Protein AF-A0A2N8PQ02-F1 (afdb_monomer_lite)

Sequence (93 aa):
MNAEVVRQTPVYAGLVKIWTERCATVPGVADPEWQRLVSYRALMEETEMALTALRPHRAPDVLPPRRTLPVPPARYATELTPVHGGLRPLAHP

Foldseek 3Di:
DDPVCCVVCVVLVVVQVVCVVVLHDRPPDDNVVVVLVPDPVNVVVVVVVVVVVVPPPPPPPDDDPPDPDPDDPDPDPPPPDPDDDDDDDDDDD

Radius of gyration: 34.58 Å; chains: 1; bounding box: 56×42×91 Å

pLDDT: mean 74.57, std 16.57, range [42.16, 98.25]

Secondary structure (DSSP, 8-state):
--HHHHHH-HHHHHHHHHHHHTTPPPTTSPPHHHHHHH-HHHHHHHHHHHHHHHS-S---SSPPP---PPPPP-S---------S--------

Organism: Streptomyces noursei (NCBI:txid1971)

Structure (mmCIF, N/CA/C/O backbone):
data_AF-A0A2N8PQ02-F1
#
_entry.id   AF-A0A2N8PQ02-F1
#
loop_
_atom_site.group_PDB
_atom_site.id
_atom_site.type_symbol
_atom_site.label_atom_id
_atom_site.label_alt_id
_atom_site.label_comp_id
_atom_site.label_asym_id
_atom_site.label_entity_id
_atom_site.label_seq_id
_atom_site.pdbx_PDB_ins_code
_atom_site.Cartn_x
_atom_site.Cartn_y
_atom_site.Cartn_z
_atom_site.occupancy
_atom_site.B_iso_or_equiv
_atom_site.auth_seq_id
_atom_site.auth_comp_id
_atom_site.auth_asym_id
_atom_site.auth_atom_id
_atom_site.pdbx_PDB_model_num
ATOM 1 N N . MET A 1 1 ? -5.310 -2.646 18.265 1.00 67.81 1 MET A N 1
ATOM 2 C CA . MET A 1 1 ? -6.690 -2.140 18.449 1.00 67.81 1 MET A CA 1
ATOM 3 C C . MET A 1 1 ? -6.928 -1.928 19.935 1.00 67.81 1 MET A C 1
ATOM 5 O O . MET A 1 1 ? -6.500 -2.770 20.712 1.00 67.81 1 MET A O 1
ATOM 9 N N . ASN A 1 2 ? -7.492 -0.789 20.338 1.00 78.75 2 ASN A N 1
ATOM 10 C CA . ASN A 1 2 ? -7.567 -0.392 21.748 1.00 78.75 2 ASN A CA 1
ATOM 11 C C . ASN A 1 2 ? -8.617 -1.235 22.504 1.00 78.75 2 ASN A C 1
ATOM 13 O O . ASN A 1 2 ? -9.742 -1.370 22.023 1.00 78.75 2 ASN A O 1
ATOM 17 N N . ALA A 1 3 ? -8.261 -1.815 23.656 1.00 77.00 3 ALA A N 1
ATOM 18 C CA . ALA A 1 3 ? -9.107 -2.777 24.377 1.00 77.00 3 ALA A CA 1
ATOM 19 C C . ALA A 1 3 ? -10.448 -2.173 24.831 1.00 77.00 3 ALA A C 1
ATOM 21 O O . ALA A 1 3 ? -11.478 -2.845 24.805 1.00 77.00 3 ALA A O 1
ATOM 22 N N . GLU A 1 4 ? -10.455 -0.881 25.163 1.00 77.88 4 GLU A N 1
ATOM 23 C CA . GLU A 1 4 ? -11.674 -0.176 25.563 1.00 77.88 4 GLU A CA 1
ATOM 24 C C . GLU A 1 4 ? -12.658 0.000 24.393 1.00 77.88 4 GLU A C 1
ATOM 26 O O . GLU A 1 4 ? -13.862 -0.172 24.564 1.00 77.88 4 GLU A O 1
ATOM 31 N N . VAL A 1 5 ? -12.158 0.227 23.173 1.00 74.56 5 VAL A N 1
ATOM 32 C CA . VAL A 1 5 ? -12.995 0.335 21.962 1.00 74.56 5 VAL A CA 1
ATOM 33 C C . VAL A 1 5 ? -13.673 -0.999 21.647 1.00 74.56 5 VAL A C 1
ATOM 35 O O . VAL A 1 5 ? -14.842 -1.029 21.262 1.00 74.56 5 VAL A O 1
ATOM 38 N N . VAL A 1 6 ? -12.968 -2.113 21.864 1.00 80.62 6 VAL A N 1
ATOM 39 C CA . VAL A 1 6 ? -13.520 -3.465 21.678 1.00 80.62 6 VAL A CA 1
ATOM 40 C C . VAL A 1 6 ? -14.643 -3.740 22.678 1.00 80.62 6 VAL A C 1
ATOM 42 O O . VAL A 1 6 ? -15.668 -4.302 22.301 1.00 80.62 6 VAL A O 1
ATOM 45 N N . ARG A 1 7 ? -14.480 -3.306 23.934 1.00 83.00 7 ARG A N 1
ATOM 46 C CA . ARG A 1 7 ? -15.494 -3.466 24.985 1.00 83.00 7 ARG A CA 1
ATOM 47 C C . ARG A 1 7 ? -16.745 -2.626 24.717 1.00 83.00 7 ARG A C 1
ATOM 49 O O . ARG A 1 7 ? -17.853 -3.102 24.935 1.00 83.00 7 ARG A O 1
ATOM 56 N N . GLN A 1 8 ? -16.569 -1.393 24.244 1.00 88.31 8 GLN A N 1
ATOM 57 C CA . GLN A 1 8 ? -17.669 -0.466 23.960 1.00 88.31 8 GLN A CA 1
ATOM 58 C C . GLN A 1 8 ? -18.403 -0.793 22.651 1.00 88.31 8 GLN A C 1
ATOM 60 O O . GLN A 1 8 ? -19.608 -0.580 22.552 1.00 88.31 8 GLN A O 1
ATOM 65 N N . THR A 1 9 ? -17.692 -1.312 21.644 1.00 86.06 9 THR A N 1
ATOM 66 C CA . THR A 1 9 ? -18.232 -1.545 20.293 1.00 86.06 9 THR A CA 1
ATOM 67 C C . THR A 1 9 ? -17.852 -2.930 19.737 1.00 86.06 9 THR A C 1
ATOM 69 O O . THR A 1 9 ? -17.179 -3.039 18.709 1.00 86.06 9 THR A O 1
ATOM 72 N N . PRO A 1 10 ? -18.294 -4.032 20.372 1.00 87.19 10 PRO A N 1
ATOM 73 C CA . PRO A 1 10 ? -17.842 -5.384 20.021 1.00 87.19 10 PRO A CA 1
ATOM 74 C C . PRO A 1 10 ? -18.213 -5.803 18.589 1.00 87.19 10 PRO A C 1
ATOM 76 O O . PRO A 1 10 ? -17.431 -6.476 17.919 1.00 87.19 10 PRO A O 1
ATOM 79 N N . VAL A 1 11 ? -19.371 -5.362 18.080 1.00 89.06 11 VAL A N 1
ATOM 80 C CA . VAL A 1 11 ? -19.801 -5.634 16.694 1.00 89.06 11 VAL A CA 1
ATOM 81 C C . VAL A 1 11 ? -18.889 -4.931 15.691 1.00 89.06 11 VAL A C 1
ATOM 83 O O . VAL A 1 11 ? -18.416 -5.556 14.744 1.00 89.06 11 VAL A O 1
ATOM 86 N N . TYR A 1 12 ? -18.594 -3.649 15.923 1.00 85.12 12 TYR A N 1
ATOM 87 C CA . TYR A 1 12 ? -17.669 -2.890 15.082 1.00 85.12 12 TYR A CA 1
ATOM 88 C C . TYR A 1 12 ? -16.278 -3.529 15.089 1.00 85.12 12 TYR A C 1
ATOM 90 O O . TYR A 1 12 ? -15.683 -3.720 14.033 1.00 85.12 12 TYR A O 1
ATOM 98 N N . ALA A 1 13 ? -15.799 -3.962 16.257 1.00 86.31 13 ALA A N 1
ATOM 99 C CA . ALA A 1 13 ? -14.525 -4.658 16.370 1.00 86.31 13 ALA A CA 1
ATOM 100 C C . ALA A 1 13 ? -14.472 -5.957 15.543 1.00 86.31 13 ALA A C 1
ATOM 102 O O . ALA A 1 13 ? -13.459 -6.238 14.898 1.00 86.31 13 ALA A O 1
ATOM 103 N N . GLY A 1 14 ? -15.567 -6.723 15.517 1.00 87.88 14 GLY A N 1
ATOM 104 C CA . GLY A 1 14 ? -15.701 -7.906 14.665 1.00 87.88 14 GLY A CA 1
ATOM 105 C C . GLY A 1 14 ? -15.669 -7.573 13.170 1.00 87.88 14 GLY A C 1
ATOM 106 O O . GLY A 1 14 ? -14.967 -8.238 12.410 1.00 87.88 14 GLY A O 1
ATOM 107 N N . LEU A 1 15 ? -16.365 -6.514 12.749 1.00 87.56 15 LEU A N 1
ATOM 108 C CA . LEU A 1 15 ? -16.366 -6.058 11.353 1.00 87.56 15 LEU A CA 1
ATOM 109 C C . LEU A 1 15 ? -14.986 -5.568 10.901 1.00 87.56 15 LEU A C 1
ATOM 111 O O . LEU A 1 15 ? -14.525 -5.967 9.835 1.00 87.56 15 LEU A O 1
ATOM 115 N N . VAL A 1 16 ? -14.289 -4.784 11.733 1.00 86.12 16 VAL A N 1
ATOM 116 C CA . VAL A 1 16 ? -12.909 -4.339 11.469 1.00 86.12 16 VAL A CA 1
ATOM 117 C C . VAL A 1 16 ? -11.986 -5.535 11.255 1.00 86.12 16 VAL A C 1
ATOM 119 O O . VAL A 1 16 ? -11.183 -5.525 10.323 1.00 86.12 16 VAL A O 1
ATOM 122 N N . LYS A 1 17 ? -12.117 -6.582 12.078 1.00 86.38 17 LYS A N 1
ATOM 123 C CA . LYS A 1 17 ? -11.338 -7.814 11.923 1.00 86.38 17 LYS A CA 1
ATOM 124 C C . LYS A 1 17 ? -11.607 -8.476 10.567 1.00 86.38 17 LYS A C 1
ATOM 126 O O . LYS A 1 17 ? -10.659 -8.730 9.834 1.00 86.38 17 LYS A O 1
ATOM 131 N N . ILE A 1 18 ? -12.875 -8.676 10.205 1.00 89.12 18 ILE A N 1
ATOM 132 C CA . ILE A 1 18 ? -13.264 -9.313 8.934 1.00 89.12 18 ILE A CA 1
ATOM 133 C C . ILE A 1 18 ? -12.791 -8.495 7.723 1.00 89.12 18 ILE A C 1
ATOM 135 O O . ILE A 1 18 ? -12.325 -9.064 6.738 1.00 89.12 18 ILE A O 1
ATOM 139 N N . TRP A 1 19 ? -12.901 -7.166 7.771 1.00 87.69 19 TRP A N 1
ATOM 140 C CA . TRP A 1 19 ? -12.412 -6.298 6.698 1.00 87.69 19 TRP A CA 1
ATOM 141 C C . 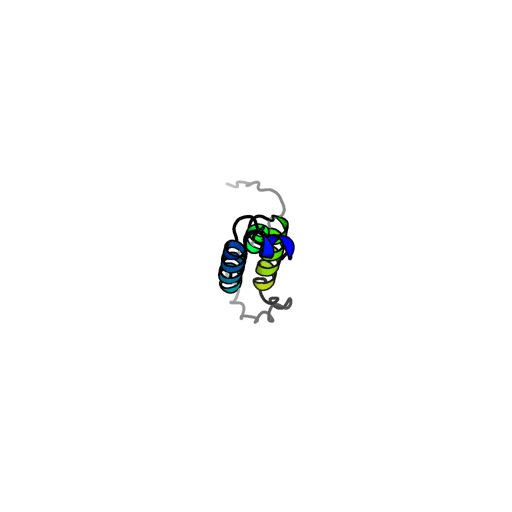TRP A 1 19 ? -10.893 -6.351 6.571 1.00 87.69 19 TRP A C 1
ATOM 143 O O . TRP A 1 19 ? -10.387 -6.524 5.465 1.00 87.69 19 TRP A O 1
ATOM 153 N N . THR A 1 20 ? -10.177 -6.304 7.696 1.00 82.88 20 THR A N 1
ATOM 154 C CA . THR A 1 20 ? -8.711 -6.386 7.716 1.00 82.88 20 THR A CA 1
ATOM 155 C C . THR A 1 20 ? -8.221 -7.728 7.167 1.00 82.88 20 THR A C 1
ATOM 157 O O . THR A 1 20 ? -7.319 -7.756 6.338 1.00 82.88 20 THR A O 1
ATOM 160 N N . GLU A 1 21 ? -8.847 -8.841 7.565 1.00 87.69 21 GLU A N 1
ATOM 161 C CA . GLU A 1 21 ? -8.535 -10.190 7.058 1.00 87.69 21 GLU A CA 1
ATOM 162 C C . GLU A 1 21 ? -8.733 -10.321 5.543 1.00 87.69 21 GLU A C 1
ATOM 164 O O . GLU A 1 21 ? -8.084 -11.139 4.897 1.00 87.69 21 GLU A O 1
ATOM 169 N N . ARG A 1 22 ? -9.622 -9.509 4.966 1.00 86.62 22 ARG A N 1
ATOM 170 C CA . ARG A 1 22 ? -9.903 -9.475 3.526 1.00 86.62 22 ARG A CA 1
ATOM 171 C C . ARG A 1 22 ? -9.106 -8.409 2.779 1.00 86.62 22 ARG A C 1
ATOM 173 O O . ARG A 1 22 ? -9.395 -8.173 1.609 1.00 86.62 22 ARG A O 1
ATOM 180 N N . CYS A 1 23 ? -8.157 -7.749 3.444 1.00 80.06 23 CYS A N 1
ATOM 181 C CA . CYS A 1 23 ? -7.435 -6.594 2.911 1.00 80.06 23 CYS A CA 1
ATOM 182 C C . CYS A 1 23 ? -8.378 -5.497 2.376 1.00 80.06 23 CYS A C 1
ATOM 184 O O . CYS A 1 23 ? -8.056 -4.808 1.412 1.00 80.06 23 CYS A O 1
ATOM 186 N N . ALA A 1 24 ? -9.564 -5.360 2.974 1.00 81.81 24 ALA A N 1
ATOM 187 C CA . ALA A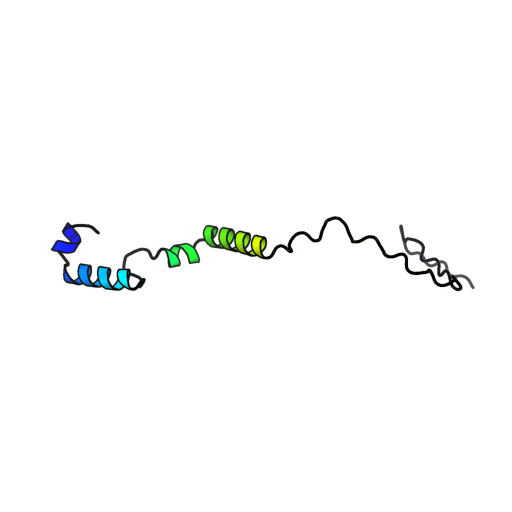 1 24 ? -10.522 -4.322 2.633 1.00 81.81 24 ALA A CA 1
ATOM 188 C C . ALA A 1 24 ? -10.246 -3.051 3.447 1.00 81.81 24 ALA A C 1
ATOM 190 O O . ALA A 1 24 ? -9.821 -3.115 4.604 1.00 81.81 24 ALA A O 1
ATOM 191 N N . THR A 1 25 ? -10.546 -1.893 2.860 1.00 79.56 25 THR A N 1
ATOM 192 C CA . THR A 1 25 ? -10.426 -0.595 3.526 1.00 79.56 25 THR A CA 1
ATOM 193 C C . THR A 1 25 ? -11.338 -0.536 4.754 1.00 79.56 25 THR A C 1
ATOM 195 O O . THR A 1 25 ? -12.553 -0.720 4.656 1.00 79.56 25 THR A O 1
ATOM 198 N N . VAL A 1 26 ? -10.757 -0.268 5.925 1.00 80.31 26 VAL A N 1
ATOM 199 C CA . VAL A 1 26 ? -11.501 -0.123 7.182 1.00 80.31 26 VAL A CA 1
ATOM 200 C C . VAL A 1 26 ? -11.924 1.344 7.354 1.00 80.31 26 VAL A C 1
ATOM 202 O O . VAL A 1 26 ? -11.055 2.217 7.400 1.00 80.31 26 VAL A O 1
ATOM 205 N N . PRO A 1 27 ? -13.226 1.652 7.492 1.00 76.44 27 PRO A N 1
ATOM 206 C CA . PRO A 1 27 ? -13.696 3.016 7.721 1.00 76.44 27 PRO A CA 1
ATOM 207 C C . PRO A 1 27 ? -13.016 3.680 8.928 1.00 76.44 27 PRO A C 1
ATOM 209 O O . PRO A 1 27 ? -12.900 3.085 9.997 1.00 76.44 27 PRO A O 1
ATOM 212 N N . GLY A 1 28 ? -12.564 4.926 8.763 1.00 77.12 28 GLY A N 1
ATOM 213 C CA . GLY A 1 28 ? -11.912 5.700 9.830 1.00 77.12 28 GLY A CA 1
ATOM 214 C C . GLY A 1 28 ? -10.466 5.297 10.144 1.00 77.12 28 GLY A C 1
ATOM 215 O O . GLY A 1 28 ? -9.829 5.946 10.972 1.00 77.12 28 GLY A O 1
ATOM 216 N N . VAL A 1 29 ? -9.926 4.272 9.481 1.00 79.50 29 VAL A N 1
ATOM 217 C CA . VAL A 1 29 ? -8.507 3.905 9.546 1.00 79.50 29 VAL A CA 1
ATOM 218 C C . VAL A 1 29 ? -7.832 4.367 8.259 1.00 79.50 29 VAL A C 1
ATOM 220 O O . VAL A 1 29 ? -8.382 4.215 7.171 1.00 79.50 29 VAL A O 1
ATOM 223 N N . ALA A 1 30 ? -6.641 4.956 8.375 1.00 79.56 30 ALA A N 1
ATOM 224 C CA . ALA A 1 30 ? -5.863 5.345 7.207 1.00 79.56 30 ALA A CA 1
ATOM 225 C C . ALA A 1 30 ? -5.448 4.094 6.419 1.00 79.56 30 ALA A C 1
ATOM 227 O O . ALA A 1 30 ? -4.769 3.218 6.954 1.00 79.56 30 ALA A O 1
ATOM 228 N N . ASP A 1 31 ? -5.863 4.026 5.158 1.00 83.88 31 ASP A N 1
ATOM 229 C CA . ASP A 1 31 ? -5.502 2.941 4.252 1.00 83.88 31 ASP A CA 1
ATOM 230 C C . ASP A 1 31 ? -4.057 3.139 3.757 1.00 83.88 31 ASP A C 1
ATOM 232 O O . ASP A 1 31 ? -3.778 4.153 3.111 1.00 83.88 31 ASP A O 1
ATOM 236 N N . PRO A 1 32 ? -3.122 2.223 4.063 1.00 83.94 32 PRO A N 1
ATOM 237 C CA . PRO A 1 32 ? -1.721 2.379 3.692 1.00 83.94 32 PRO A CA 1
ATOM 238 C C . PRO A 1 32 ? -1.496 2.355 2.175 1.00 83.94 32 PRO A C 1
ATOM 240 O O . PRO A 1 32 ? -0.614 3.069 1.700 1.00 83.94 32 PRO A O 1
ATOM 243 N N . GLU A 1 33 ? -2.297 1.607 1.407 1.00 86.38 33 GLU A N 1
ATOM 244 C CA . GLU A 1 33 ? -2.208 1.616 -0.059 1.00 86.38 33 GLU A CA 1
ATOM 245 C C . GLU A 1 33 ? -2.697 2.947 -0.613 1.00 86.38 33 GLU A C 1
ATOM 247 O O . GLU A 1 33 ? -2.039 3.549 -1.460 1.00 86.38 33 GLU A O 1
ATOM 252 N N . TRP A 1 34 ? -3.800 3.470 -0.076 1.00 86.62 34 TRP A N 1
ATOM 253 C CA . TRP A 1 34 ? -4.252 4.809 -0.445 1.00 86.62 34 TRP A CA 1
ATOM 254 C C . TRP A 1 34 ? -3.195 5.871 -0.120 1.00 86.62 34 TRP A C 1
ATOM 256 O O . TRP A 1 34 ? -2.890 6.706 -0.967 1.00 86.62 34 TRP A O 1
ATOM 266 N N . GLN A 1 35 ? -2.591 5.815 1.074 1.00 89.94 35 GLN A N 1
ATOM 267 C CA . GLN A 1 35 ? -1.514 6.728 1.475 1.00 89.94 35 GLN A CA 1
ATOM 268 C C . GLN A 1 35 ? -0.293 6.625 0.553 1.00 89.94 35 GLN A C 1
AT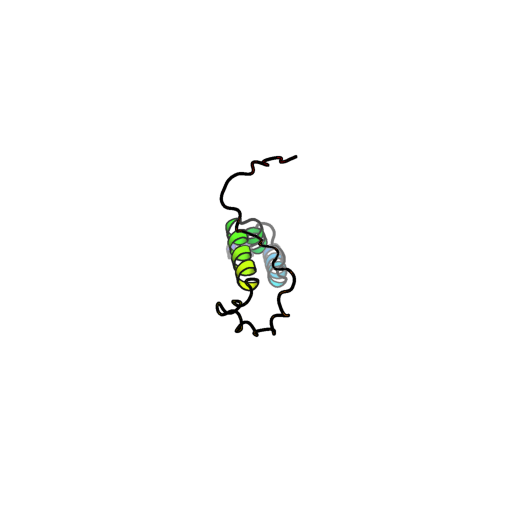OM 270 O O . GLN A 1 35 ? 0.296 7.652 0.215 1.00 89.94 35 GLN A O 1
ATOM 275 N N . ARG A 1 36 ? 0.073 5.414 0.111 1.00 92.94 36 ARG A N 1
ATOM 276 C CA . ARG A 1 36 ? 1.129 5.199 -0.887 1.00 92.94 36 ARG A CA 1
ATOM 277 C C . ARG A 1 36 ? 0.770 5.871 -2.212 1.00 92.94 36 ARG A C 1
ATOM 279 O O . ARG A 1 36 ? 1.556 6.666 -2.712 1.00 92.94 36 ARG A O 1
ATOM 286 N N . LEU A 1 37 ? -0.430 5.621 -2.737 1.00 91.00 37 LEU A N 1
ATOM 287 C CA . LEU A 1 37 ? -0.873 6.130 -4.040 1.00 91.00 37 LEU A CA 1
ATOM 288 C C . LEU A 1 37 ? -0.960 7.659 -4.105 1.00 91.00 37 LEU A C 1
ATOM 290 O O . LEU A 1 37 ? -0.652 8.245 -5.141 1.00 91.00 37 LEU A O 1
ATOM 294 N N . VAL A 1 38 ? -1.366 8.319 -3.018 1.00 93.31 38 VAL A N 1
ATOM 295 C CA . VAL A 1 38 ? -1.451 9.791 -2.977 1.00 93.31 38 VAL A CA 1
ATOM 296 C C . VAL A 1 38 ? -0.129 10.465 -2.592 1.00 93.31 38 VAL A C 1
ATOM 298 O O . VAL A 1 38 ? -0.023 11.691 -2.638 1.00 93.31 38 VAL A O 1
ATOM 301 N N . SER A 1 39 ? 0.890 9.694 -2.206 1.00 95.50 39 SER A N 1
ATOM 302 C CA . SER A 1 39 ? 2.194 10.220 -1.807 1.00 95.50 39 SER A CA 1
ATOM 303 C C . SER A 1 39 ? 3.078 10.487 -3.022 1.00 95.50 39 SER A C 1
ATOM 305 O O . SER A 1 39 ? 3.521 9.570 -3.712 1.00 95.50 39 SER A O 1
ATOM 307 N N . TYR A 1 40 ? 3.439 11.758 -3.223 1.00 96.25 40 TYR A N 1
ATOM 308 C CA . TYR A 1 40 ? 4.405 12.152 -4.255 1.00 96.25 40 TYR A CA 1
ATOM 309 C C . TYR A 1 40 ? 5.748 11.428 -4.103 1.00 96.25 40 TYR A C 1
ATOM 311 O O . TYR A 1 40 ? 6.367 11.026 -5.084 1.00 96.25 40 TYR A O 1
ATOM 319 N N . ARG A 1 41 ? 6.193 11.223 -2.860 1.00 97.50 41 ARG A N 1
ATOM 320 C CA . ARG A 1 41 ? 7.441 10.513 -2.583 1.00 97.50 41 ARG A CA 1
ATOM 321 C C . ARG A 1 41 ? 7.382 9.067 -3.085 1.00 97.50 41 ARG A C 1
ATOM 323 O O . ARG A 1 41 ? 8.312 8.641 -3.760 1.00 97.50 41 ARG A O 1
ATOM 330 N N . ALA A 1 42 ? 6.304 8.343 -2.778 1.00 96.00 42 ALA A N 1
ATOM 331 C CA . ALA A 1 42 ? 6.148 6.950 -3.199 1.00 96.00 42 ALA A CA 1
ATOM 332 C C . ALA A 1 42 ? 6.074 6.834 -4.729 1.00 96.00 42 ALA A C 1
ATOM 334 O O . ALA A 1 42 ? 6.733 5.981 -5.317 1.00 96.00 42 ALA A O 1
ATOM 335 N N . LEU A 1 43 ? 5.368 7.767 -5.380 1.00 96.88 43 LEU A N 1
ATOM 336 C CA . LEU A 1 43 ? 5.339 7.867 -6.839 1.00 96.88 43 LEU A CA 1
ATOM 337 C C . LEU A 1 43 ? 6.748 8.007 -7.437 1.00 96.88 43 LEU A C 1
ATOM 339 O O . LEU A 1 43 ? 7.082 7.319 -8.404 1.00 96.88 43 LEU A O 1
ATOM 343 N N . MET A 1 44 ? 7.575 8.893 -6.876 1.00 98.25 44 MET A N 1
ATOM 344 C CA . MET A 1 44 ? 8.940 9.109 -7.361 1.00 98.25 44 MET A CA 1
ATOM 345 C C . MET A 1 44 ? 9.822 7.871 -7.171 1.00 98.25 44 MET A C 1
ATOM 347 O O . MET A 1 44 ? 10.516 7.481 -8.110 1.00 98.25 44 MET A O 1
ATOM 351 N N . GLU A 1 45 ? 9.757 7.231 -6.001 1.00 97.19 45 GLU A N 1
ATOM 352 C CA . GLU A 1 45 ? 10.514 6.009 -5.692 1.00 97.19 45 GLU A CA 1
ATOM 353 C C . GLU A 1 45 ? 10.146 4.860 -6.651 1.00 97.19 45 GLU A C 1
ATOM 355 O O . GLU A 1 45 ? 11.024 4.223 -7.237 1.00 97.19 45 GLU A O 1
ATOM 360 N N . GLU A 1 46 ? 8.852 4.628 -6.884 1.00 95.94 46 GLU A N 1
ATOM 361 C CA . GLU A 1 46 ? 8.378 3.577 -7.795 1.00 95.94 46 GLU A CA 1
ATOM 362 C C . GLU A 1 46 ? 8.756 3.852 -9.250 1.00 95.94 46 GLU A C 1
ATOM 364 O O . GLU A 1 46 ? 9.151 2.937 -9.979 1.00 95.94 46 GLU A O 1
ATOM 369 N N . THR A 1 47 ? 8.692 5.118 -9.667 1.00 95.56 47 THR A N 1
ATOM 370 C CA . THR A 1 47 ? 9.091 5.531 -11.016 1.00 95.56 47 THR A CA 1
ATOM 371 C C . THR A 1 47 ? 10.581 5.290 -11.241 1.00 95.56 47 THR A C 1
ATOM 373 O O . THR A 1 47 ? 10.967 4.715 -12.259 1.00 95.56 47 THR A O 1
ATOM 376 N N . GLU A 1 48 ? 11.434 5.685 -10.296 1.00 95.81 48 GLU A N 1
ATOM 377 C CA . GLU A 1 48 ? 12.878 5.460 -10.391 1.00 95.81 48 GLU A CA 1
ATOM 378 C C . GLU A 1 48 ? 13.217 3.965 -10.441 1.00 95.81 48 GLU A C 1
ATOM 380 O O . GLU A 1 48 ? 14.050 3.531 -11.247 1.00 95.81 48 GLU A O 1
ATOM 385 N N . MET A 1 49 ? 12.533 3.161 -9.627 1.00 94.31 49 MET A N 1
ATOM 386 C CA . MET A 1 49 ? 12.710 1.714 -9.598 1.00 94.31 49 MET A CA 1
ATOM 387 C C . MET A 1 49 ? 12.310 1.071 -10.935 1.00 94.31 49 MET A C 1
ATOM 389 O O . MET A 1 49 ? 13.066 0.267 -11.488 1.00 94.31 49 MET A O 1
ATOM 393 N N . ALA A 1 50 ? 11.173 1.479 -11.507 1.00 92.94 50 ALA A N 1
ATOM 394 C CA . ALA A 1 50 ? 10.716 1.013 -12.814 1.00 92.94 50 ALA A CA 1
ATOM 395 C C . ALA A 1 50 ? 11.684 1.415 -13.937 1.00 92.94 50 ALA A C 1
ATOM 397 O O . ALA A 1 50 ? 12.071 0.581 -14.755 1.00 92.94 50 ALA A O 1
ATOM 398 N N . LEU A 1 51 ? 12.139 2.670 -13.953 1.00 90.19 51 LEU A N 1
ATOM 399 C CA . LEU A 1 51 ? 13.122 3.140 -14.929 1.00 90.19 51 LEU A CA 1
ATOM 400 C C . LEU A 1 51 ? 14.444 2.383 -14.811 1.00 90.19 51 LEU A C 1
ATOM 402 O O . LEU A 1 51 ? 15.048 2.055 -15.828 1.00 90.19 51 LEU A O 1
ATOM 406 N N . THR A 1 52 ? 14.882 2.070 -13.593 1.00 87.88 52 THR A N 1
ATOM 407 C CA . THR A 1 52 ? 16.095 1.280 -13.353 1.00 87.88 52 THR A CA 1
ATOM 408 C C . THR A 1 52 ? 15.961 -0.135 -13.905 1.00 87.88 52 T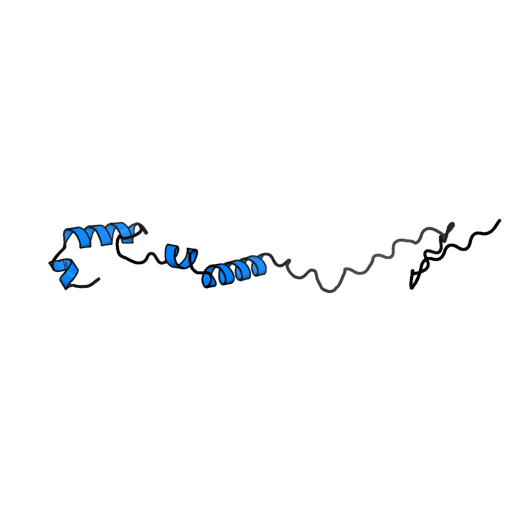HR A C 1
ATOM 410 O O . THR A 1 52 ? 16.893 -0.617 -14.544 1.00 87.88 52 THR A O 1
ATOM 413 N N . ALA A 1 53 ? 14.804 -0.776 -13.727 1.00 87.50 53 ALA A N 1
ATOM 414 C CA . ALA A 1 53 ? 14.529 -2.096 -14.294 1.00 87.50 53 ALA A CA 1
ATOM 415 C C . ALA A 1 53 ? 14.474 -2.080 -15.832 1.00 87.50 53 ALA A C 1
ATOM 417 O O . ALA A 1 53 ? 14.892 -3.036 -16.481 1.00 87.50 53 ALA A O 1
ATOM 418 N N . LEU A 1 54 ? 13.983 -0.983 -16.412 1.00 84.25 54 LEU A N 1
ATOM 419 C CA . LEU A 1 54 ? 13.886 -0.787 -17.858 1.00 84.25 54 LEU A CA 1
ATOM 420 C C . LEU A 1 54 ? 15.192 -0.323 -18.504 1.00 84.25 54 LEU A C 1
ATOM 422 O O . LEU A 1 54 ? 15.275 -0.304 -19.734 1.00 84.25 54 LEU A O 1
ATOM 426 N N . ARG A 1 55 ? 16.211 0.062 -17.720 1.00 75.94 55 ARG A N 1
ATOM 427 C CA . ARG A 1 55 ? 17.514 0.408 -18.289 1.00 75.94 55 ARG A CA 1
ATOM 428 C C . ARG A 1 55 ? 18.008 -0.799 -19.084 1.00 75.94 55 ARG A C 1
ATOM 430 O O . ARG A 1 55 ? 18.153 -1.879 -18.503 1.00 75.94 55 ARG A O 1
ATOM 437 N N . PRO A 1 56 ? 18.281 -0.632 -20.393 1.00 71.81 56 PRO A N 1
ATOM 438 C CA . PRO A 1 56 ? 18.866 -1.692 -21.192 1.00 71.81 56 PRO A CA 1
ATOM 439 C C . PRO A 1 56 ? 20.083 -2.214 -20.441 1.00 71.81 56 PRO A C 1
ATOM 441 O O . PRO A 1 56 ? 20.929 -1.412 -20.033 1.00 71.81 56 PRO A O 1
ATOM 444 N N . HIS A 1 57 ? 20.148 -3.529 -20.201 1.00 64.50 57 HIS A N 1
ATOM 445 C CA . HIS A 1 57 ? 21.368 -4.166 -19.712 1.00 64.50 57 HIS A CA 1
ATOM 446 C C . HIS A 1 57 ? 22.494 -3.625 -20.579 1.00 64.50 57 HIS A C 1
ATOM 448 O O . HIS A 1 57 ? 22.424 -3.843 -21.788 1.00 64.50 57 HIS A O 1
ATOM 454 N N . ARG A 1 58 ? 23.390 -2.818 -19.977 1.00 60.97 58 ARG A N 1
ATOM 455 C CA . ARG A 1 58 ? 24.455 -2.047 -20.640 1.00 60.97 58 ARG A CA 1
ATOM 456 C C . ARG A 1 58 ? 24.753 -2.674 -21.995 1.00 60.97 58 ARG A C 1
ATOM 458 O O . ARG A 1 58 ? 25.329 -3.763 -22.033 1.00 60.97 58 ARG A O 1
ATOM 465 N N . ALA A 1 59 ? 24.342 -2.026 -23.089 1.00 57.97 59 ALA A N 1
ATOM 466 C CA . ALA A 1 59 ? 24.977 -2.337 -24.359 1.00 57.97 59 ALA A CA 1
ATOM 467 C C . ALA A 1 59 ? 26.478 -2.241 -24.059 1.00 57.97 59 ALA A C 1
ATOM 469 O O . ALA A 1 59 ? 26.873 -1.235 -23.457 1.00 57.97 59 ALA A O 1
ATOM 470 N N . PRO A 1 60 ? 27.270 -3.303 -24.287 1.00 62.09 60 PRO A N 1
ATOM 471 C CA . PRO A 1 60 ? 28.666 -3.284 -23.897 1.00 62.09 60 PRO A CA 1
ATOM 472 C C . PRO A 1 60 ? 29.270 -2.001 -24.462 1.00 62.09 60 PRO A C 1
ATOM 474 O O . PRO A 1 60 ? 29.100 -1.719 -25.647 1.00 62.09 60 PRO A O 1
ATOM 477 N N . ASP A 1 61 ? 29.947 -1.217 -23.615 1.00 61.62 61 ASP A N 1
ATOM 478 C CA . ASP A 1 61 ? 30.625 0.026 -24.027 1.00 61.62 61 ASP A CA 1
ATOM 479 C C . ASP A 1 61 ? 31.617 -0.232 -25.187 1.00 61.62 61 ASP A C 1
ATOM 481 O O . ASP A 1 61 ? 32.081 0.676 -25.874 1.00 61.62 61 ASP A O 1
ATOM 485 N N . VAL A 1 62 ? 31.906 -1.509 -25.439 1.00 63.50 62 VAL A N 1
ATOM 486 C CA . VAL A 1 62 ? 32.563 -2.038 -26.621 1.00 63.50 62 VAL A CA 1
ATOM 487 C C . VAL A 1 62 ? 31.518 -2.349 -27.697 1.00 63.50 62 VAL A C 1
ATOM 489 O O . VAL A 1 62 ? 30.871 -3.400 -27.682 1.00 63.50 62 VAL A O 1
ATOM 492 N N . LEU A 1 63 ? 31.406 -1.462 -28.689 1.00 66.44 63 LEU A N 1
ATOM 493 C CA . LEU A 1 63 ? 30.836 -1.843 -29.981 1.00 66.44 63 LEU A CA 1
ATOM 494 C C . LEU A 1 63 ? 31.571 -3.103 -30.478 1.00 66.44 63 LEU A C 1
ATOM 496 O O . LEU A 1 63 ? 32.804 -3.139 -30.400 1.00 66.44 63 LEU A O 1
ATOM 500 N N . PRO A 1 64 ? 30.872 -4.127 -31.004 1.00 69.31 64 PRO A N 1
ATOM 501 C CA . PRO A 1 64 ? 31.547 -5.265 -31.615 1.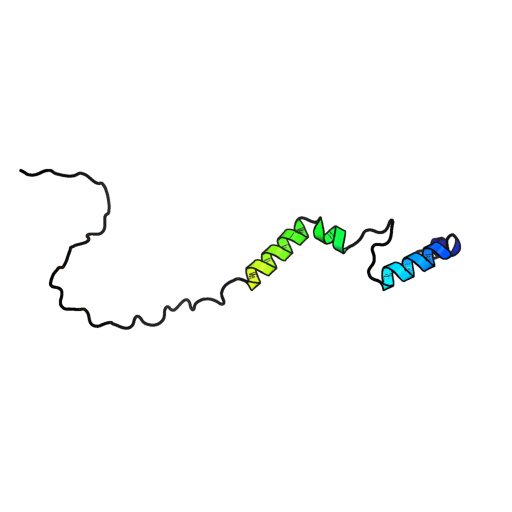00 69.31 64 PRO A CA 1
ATOM 502 C C . PRO A 1 64 ? 32.528 -4.751 -32.682 1.00 69.31 64 PRO A C 1
ATOM 504 O O . PRO A 1 64 ? 32.205 -3.771 -33.367 1.00 69.31 64 PRO A O 1
ATOM 507 N N . PRO A 1 65 ? 33.717 -5.370 -32.833 1.00 71.81 65 PRO A N 1
ATOM 508 C CA . PRO A 1 65 ? 34.702 -4.943 -33.816 1.00 71.81 65 PRO A CA 1
ATOM 509 C C . PRO A 1 65 ? 34.022 -4.734 -35.166 1.00 71.81 65 PRO A C 1
ATOM 511 O O . PRO A 1 65 ? 33.357 -5.640 -35.677 1.00 71.81 65 PRO A O 1
ATOM 514 N N . ARG A 1 66 ? 34.145 -3.524 -35.726 1.00 70.25 66 ARG A N 1
ATOM 515 C CA . ARG A 1 66 ? 33.614 -3.220 -37.056 1.00 70.25 66 ARG A CA 1
ATOM 516 C C . ARG A 1 66 ? 34.190 -4.247 -38.023 1.00 70.25 66 ARG A C 1
ATOM 518 O O . ARG A 1 66 ? 35.388 -4.246 -38.290 1.00 70.25 66 ARG A O 1
ATOM 525 N N . ARG A 1 67 ? 33.332 -5.124 -38.544 1.00 70.06 67 ARG A N 1
ATOM 526 C CA . ARG A 1 67 ? 33.687 -6.012 -39.649 1.00 70.06 67 ARG A CA 1
ATOM 527 C C . ARG A 1 67 ? 34.115 -5.104 -40.802 1.00 70.06 67 ARG A C 1
ATOM 529 O O . ARG A 1 67 ? 33.314 -4.292 -41.265 1.00 70.06 67 ARG A O 1
ATOM 536 N N . THR A 1 68 ? 35.372 -5.191 -41.221 1.00 68.44 68 THR A N 1
ATOM 537 C CA . THR A 1 68 ? 35.853 -4.521 -42.428 1.00 68.44 68 THR A CA 1
ATOM 538 C C . THR A 1 68 ? 35.121 -5.142 -43.610 1.00 68.44 68 THR A C 1
ATOM 540 O O . THR A 1 68 ? 35.440 -6.237 -44.067 1.00 68.44 68 THR A O 1
ATOM 543 N N . LEU A 1 69 ? 34.063 -4.473 -44.064 1.00 70.69 69 LEU A N 1
ATOM 544 C CA . LEU A 1 69 ? 33.459 -4.795 -45.346 1.00 70.69 69 LEU A CA 1
ATOM 545 C C . LEU A 1 69 ? 34.460 -4.381 -46.435 1.00 70.69 69 LEU A C 1
ATOM 547 O O . LEU A 1 69 ? 35.054 -3.305 -46.314 1.00 70.69 69 LEU A O 1
ATOM 551 N N . PRO A 1 70 ? 34.682 -5.209 -47.471 1.00 70.00 70 PRO A N 1
ATOM 552 C CA . PRO A 1 70 ? 35.511 -4.815 -48.597 1.00 70.00 70 PRO A CA 1
ATOM 553 C C . PRO A 1 70 ? 34.964 -3.509 -49.177 1.00 70.00 70 PRO A C 1
ATOM 555 O O . PRO A 1 70 ? 33.801 -3.437 -49.573 1.00 70.00 70 PRO A O 1
ATOM 558 N N . VAL A 1 71 ? 35.798 -2.472 -49.185 1.00 65.38 71 VAL A N 1
ATOM 559 C CA . VAL A 1 71 ? 35.483 -1.190 -49.817 1.00 65.38 71 VAL A CA 1
ATOM 560 C C . VAL A 1 71 ? 35.340 -1.451 -51.322 1.00 65.38 71 VAL A C 1
ATOM 562 O O . VAL A 1 71 ? 36.303 -1.925 -51.933 1.00 65.38 71 VAL A O 1
ATOM 565 N N . PRO A 1 72 ? 34.177 -1.188 -51.948 1.00 64.31 72 PRO A N 1
ATOM 566 C CA . PRO A 1 72 ? 34.073 -1.226 -53.401 1.00 64.31 72 PRO A CA 1
ATOM 567 C C . PRO A 1 72 ? 35.034 -0.184 -53.988 1.00 64.31 72 PRO A C 1
ATOM 569 O O . PRO A 1 72 ? 35.164 0.896 -53.407 1.00 64.31 72 PRO A O 1
ATOM 572 N N . PRO A 1 73 ? 35.709 -0.463 -55.118 1.00 57.75 73 PRO A N 1
ATOM 573 C CA . PRO A 1 73 ? 36.652 0.477 -55.710 1.00 57.75 73 PRO A CA 1
ATOM 574 C C . PRO A 1 73 ? 35.963 1.823 -55.948 1.00 57.75 73 PRO A C 1
ATOM 576 O O . PRO A 1 73 ? 34.967 1.908 -56.670 1.00 57.75 73 PRO A O 1
ATOM 579 N N . ALA A 1 74 ? 36.492 2.866 -55.307 1.00 56.75 74 ALA A N 1
ATOM 580 C CA . ALA A 1 74 ? 35.993 4.226 -55.407 1.00 56.75 74 ALA A CA 1
ATOM 581 C C . ALA A 1 74 ? 36.030 4.675 -56.871 1.00 56.75 74 ALA A C 1
ATOM 583 O O . ALA A 1 74 ? 37.095 4.948 -57.418 1.00 56.75 74 ALA A O 1
ATOM 584 N N . ARG A 1 75 ? 34.867 4.737 -57.525 1.00 55.00 75 ARG A N 1
ATOM 585 C CA . ARG A 1 75 ? 34.737 5.419 -58.822 1.00 55.00 75 ARG A CA 1
ATOM 586 C C . ARG A 1 75 ? 34.082 6.788 -58.725 1.00 55.00 75 ARG A C 1
ATOM 588 O O . ARG A 1 75 ? 34.172 7.543 -59.679 1.00 55.00 75 ARG A O 1
ATOM 595 N N . TYR A 1 76 ? 33.521 7.145 -57.571 1.00 52.91 76 TYR A N 1
ATOM 596 C CA . TYR A 1 76 ? 32.939 8.465 -57.341 1.00 52.91 76 TYR A CA 1
ATOM 597 C C . TYR A 1 76 ? 33.185 8.861 -55.887 1.00 52.91 76 TYR A C 1
ATOM 599 O O . TYR A 1 76 ? 32.336 8.677 -55.019 1.00 52.91 76 TYR A O 1
ATOM 607 N N . ALA A 1 77 ? 34.394 9.348 -55.601 1.00 47.91 77 ALA A N 1
ATOM 608 C CA . ALA A 1 77 ? 34.643 10.101 -54.382 1.00 47.91 77 ALA A CA 1
ATOM 609 C C . ALA A 1 77 ? 33.892 11.435 -54.510 1.00 47.91 77 ALA A C 1
ATOM 611 O O . ALA A 1 77 ? 34.436 12.430 -54.975 1.00 47.91 77 ALA A O 1
ATOM 612 N N . THR A 1 78 ? 32.603 11.439 -54.172 1.00 50.97 78 THR A N 1
ATOM 613 C CA . THR A 1 78 ? 31.910 12.680 -53.840 1.00 50.97 78 THR A CA 1
ATOM 614 C C . THR A 1 78 ? 32.502 13.132 -52.515 1.00 50.97 78 THR A C 1
ATOM 616 O O . THR A 1 78 ? 32.200 12.560 -51.468 1.00 50.97 78 THR A O 1
ATOM 619 N N . GLU A 1 79 ? 33.419 14.094 -52.576 1.00 47.97 79 GLU A N 1
ATOM 620 C CA . GLU A 1 79 ? 33.962 14.763 -51.401 1.00 47.97 79 GLU A CA 1
ATOM 621 C C . GLU A 1 79 ? 32.812 15.411 -50.623 1.00 47.97 79 GLU A C 1
ATOM 623 O O . GLU A 1 79 ? 32.346 16.501 -50.942 1.00 47.97 79 GLU A O 1
ATOM 628 N N . LEU A 1 80 ? 32.322 14.724 -49.595 1.00 51.91 80 LEU A N 1
ATOM 629 C CA . LEU A 1 80 ? 31.554 15.356 -48.534 1.00 51.91 80 LEU A CA 1
ATOM 630 C C . LEU A 1 80 ? 32.572 15.885 -47.530 1.00 51.91 80 LEU A C 1
ATOM 632 O O . LEU A 1 80 ? 32.974 15.197 -46.591 1.00 51.91 80 LEU A O 1
ATOM 636 N N . THR A 1 81 ? 33.045 17.100 -47.789 1.00 43.66 81 THR A N 1
ATOM 637 C CA . THR A 1 81 ? 33.840 17.862 -46.832 1.00 43.66 81 THR A CA 1
ATOM 638 C C . THR A 1 81 ? 33.029 18.083 -45.548 1.00 43.66 81 THR A C 1
ATOM 640 O O . THR A 1 81 ? 31.813 18.303 -45.608 1.00 43.66 81 THR A O 1
ATOM 643 N N . PRO A 1 82 ? 33.655 18.026 -44.358 1.00 46.38 82 PRO A N 1
ATOM 644 C CA . PRO A 1 82 ? 32.971 18.359 -43.119 1.00 46.38 82 PRO A CA 1
ATOM 645 C C . PRO A 1 82 ? 32.623 19.849 -43.147 1.00 46.38 82 PRO A C 1
ATOM 647 O O . PRO A 1 82 ? 33.509 20.701 -43.178 1.00 46.38 82 PRO A O 1
ATOM 650 N N . VAL A 1 83 ? 31.328 20.169 -43.134 1.00 45.66 83 VAL A N 1
ATOM 651 C CA . VAL A 1 83 ? 30.832 21.540 -42.973 1.00 45.66 83 VAL A CA 1
ATOM 652 C C . VAL A 1 83 ? 31.227 22.040 -41.579 1.00 45.66 83 VAL A C 1
ATOM 654 O O . VAL A 1 83 ? 30.601 21.736 -40.564 1.00 45.66 83 VAL A O 1
ATOM 657 N N . HIS A 1 84 ? 32.306 22.816 -41.529 1.00 48.62 84 HIS A N 1
ATOM 658 C CA . HIS A 1 84 ? 32.569 23.770 -40.463 1.00 48.62 84 HIS A CA 1
ATOM 659 C C . HIS A 1 84 ? 32.449 25.172 -41.058 1.00 48.62 84 HIS A C 1
ATOM 661 O O . HIS A 1 84 ? 33.324 25.625 -41.784 1.00 48.62 84 HIS A O 1
ATOM 667 N N . GLY A 1 85 ? 31.341 25.839 -40.730 1.00 52.00 85 GLY A N 1
ATOM 668 C CA . GLY A 1 85 ? 31.190 27.284 -40.878 1.00 52.00 85 GLY A CA 1
ATOM 669 C C . GLY A 1 85 ? 30.691 27.777 -42.238 1.00 52.00 85 GLY A C 1
ATOM 670 O O . GLY A 1 85 ? 31.442 27.861 -43.196 1.00 52.00 85 GLY A O 1
ATOM 671 N N . GLY A 1 86 ? 29.433 28.232 -42.254 1.00 43.44 86 GLY A N 1
ATOM 672 C CA . GLY A 1 86 ? 28.977 29.343 -43.098 1.00 43.44 86 GLY A CA 1
ATOM 673 C C . GLY A 1 86 ? 28.734 29.040 -44.577 1.00 43.44 86 GLY A C 1
ATOM 674 O O . GLY A 1 86 ? 29.644 29.062 -45.397 1.00 43.44 86 GLY A O 1
ATOM 675 N N . LEU A 1 87 ? 27.462 28.883 -44.948 1.00 47.25 87 LEU A N 1
ATOM 676 C CA . LEU A 1 87 ? 27.037 28.882 -46.346 1.00 47.25 87 LEU A CA 1
ATOM 677 C C . LEU A 1 87 ? 27.201 30.284 -46.953 1.00 47.25 87 LEU A C 1
ATOM 679 O O . LEU A 1 87 ? 26.497 31.221 -46.573 1.00 47.25 87 LEU A O 1
ATOM 683 N N . ARG A 1 88 ? 28.056 30.411 -47.968 1.00 56.53 88 ARG A N 1
ATOM 684 C CA . ARG A 1 88 ? 27.861 31.394 -49.041 1.00 56.53 88 ARG A CA 1
ATOM 685 C C . ARG A 1 88 ? 27.980 30.683 -50.387 1.00 56.53 88 ARG A C 1
ATOM 687 O O . ARG A 1 88 ? 29.022 30.084 -50.639 1.00 56.53 88 ARG A O 1
ATOM 694 N N . PRO A 1 89 ? 26.968 30.753 -51.265 1.00 47.38 89 PRO A N 1
ATOM 695 C CA . PRO A 1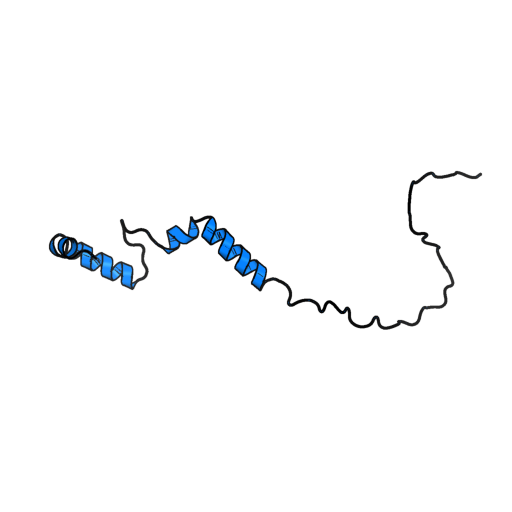 89 ? 27.130 30.295 -52.634 1.00 47.38 89 PRO A CA 1
ATOM 696 C C . PRO A 1 89 ? 27.908 31.359 -53.415 1.00 47.38 89 PRO A C 1
ATOM 698 O O . PRO A 1 89 ? 27.471 32.508 -53.496 1.00 47.38 89 PRO A O 1
ATOM 701 N N . LEU A 1 90 ? 29.047 30.986 -53.996 1.00 46.88 90 LEU A N 1
ATOM 702 C CA . LEU A 1 90 ? 29.653 31.744 -55.088 1.00 46.88 90 LEU A CA 1
ATOM 703 C C . LEU A 1 90 ? 29.106 31.177 -56.398 1.00 46.88 90 LEU A C 1
ATOM 705 O O . LEU A 1 90 ? 29.358 30.027 -56.746 1.00 46.88 90 LEU A O 1
ATOM 709 N N . ALA A 1 91 ? 28.306 31.994 -57.079 1.00 46.75 91 ALA A N 1
ATOM 710 C CA . ALA A 1 91 ? 27.909 31.775 -58.458 1.00 46.75 91 ALA A CA 1
ATOM 711 C C . ALA A 1 91 ? 29.137 31.882 -59.376 1.00 46.75 91 ALA A C 1
ATOM 713 O O . ALA A 1 91 ? 29.984 32.751 -59.170 1.00 46.75 91 ALA A O 1
ATOM 714 N N . HIS A 1 92 ? 29.189 31.054 -60.415 1.00 42.16 92 HIS A N 1
ATOM 715 C CA . HIS A 1 92 ? 30.045 31.270 -61.580 1.00 42.16 92 HIS A CA 1
ATOM 716 C C . HIS A 1 92 ? 29.190 31.179 -62.856 1.00 42.16 92 HIS A C 1
ATOM 718 O O . HIS A 1 92 ? 28.253 30.374 -62.865 1.00 42.16 92 HIS A O 1
ATOM 724 N N . PRO A 1 93 ? 29.455 32.013 -63.884 1.00 53.69 93 PRO A N 1
ATOM 725 C CA . PRO A 1 93 ? 28.911 31.823 -65.227 1.00 53.69 93 PRO A CA 1
ATOM 726 C C . PRO A 1 93 ? 29.514 30.596 -65.922 1.00 53.69 93 PRO A C 1
ATOM 728 O O . PRO A 1 93 ? 30.667 30.232 -65.588 1.00 53.69 93 PRO A O 1
#